Protein AF-D0NC24-F1 (afdb_monomer_lite)

pLDDT: mean 73.04, std 18.25, range [29.81, 95.81]

Structure (mmCIF, N/CA/C/O backbone):
data_AF-D0NC24-F1
#
_entry.id   AF-D0NC24-F1
#
loop_
_atom_site.group_PDB
_atom_site.id
_atom_site.type_symbol
_atom_site.label_atom_id
_atom_site.label_alt_id
_atom_site.label_comp_id
_atom_site.label_asym_id
_atom_site.label_entity_id
_atom_site.label_seq_id
_atom_site.pdbx_PDB_ins_code
_atom_site.Cartn_x
_atom_site.Cartn_y
_atom_site.Cartn_z
_atom_site.occupancy
_atom_site.B_iso_or_equiv
_atom_site.auth_seq_id
_atom_site.auth_comp_id
_atom_site.auth_asym_id
_atom_site.auth_atom_id
_atom_site.pdbx_PDB_model_num
ATOM 1 N N . MET A 1 1 ? -13.683 1.660 -17.004 1.00 52.72 1 MET A N 1
ATOM 2 C CA . MET A 1 1 ? -12.511 0.869 -16.577 1.00 52.72 1 MET A CA 1
ATOM 3 C C . MET A 1 1 ? -11.299 1.580 -17.129 1.00 52.72 1 MET A C 1
ATOM 5 O O . MET A 1 1 ? -11.228 1.740 -18.340 1.00 52.72 1 MET A O 1
ATOM 9 N N . ASP A 1 2 ? -10.403 2.030 -16.258 1.00 69.81 2 ASP A N 1
ATOM 10 C CA . ASP A 1 2 ? -9.271 2.870 -16.652 1.00 69.81 2 ASP A CA 1
ATOM 11 C C . ASP A 1 2 ? -8.081 1.963 -16.978 1.00 69.81 2 ASP A C 1
ATOM 13 O O . ASP A 1 2 ? -7.316 1.539 -16.108 1.00 69.81 2 ASP A O 1
ATOM 17 N N . TRP A 1 3 ? -8.027 1.544 -18.242 1.00 82.88 3 TRP A N 1
ATOM 18 C CA . TRP A 1 3 ? -6.942 0.729 -18.775 1.00 82.88 3 TRP A CA 1
ATOM 19 C C . TRP A 1 3 ? -5.667 1.567 -18.905 1.00 82.88 3 TRP A C 1
ATOM 21 O O . TRP A 1 3 ? -5.700 2.630 -19.519 1.00 82.88 3 TRP A O 1
ATOM 31 N N . CYS A 1 4 ? -4.538 1.078 -18.383 1.00 85.12 4 CYS A N 1
ATOM 32 C CA . CYS A 1 4 ? -3.289 1.850 -18.354 1.00 85.12 4 CYS A CA 1
ATOM 33 C C . CYS A 1 4 ? -2.701 2.128 -19.751 1.00 85.12 4 CYS A C 1
ATOM 35 O O . CYS A 1 4 ? -1.978 3.101 -19.920 1.00 85.12 4 CYS A O 1
ATOM 37 N N . GLY A 1 5 ? -2.951 1.262 -20.743 1.00 83.25 5 GLY A N 1
ATOM 38 C CA . GLY A 1 5 ? -2.441 1.411 -22.114 1.00 83.25 5 GLY A CA 1
ATOM 39 C C . GLY A 1 5 ? -0.918 1.297 -22.288 1.00 83.25 5 GLY A C 1
ATOM 40 O O . GLY A 1 5 ? -0.445 1.383 -23.414 1.00 83.25 5 GLY A O 1
ATOM 41 N N . CYS A 1 6 ? -0.149 1.094 -21.215 1.00 82.25 6 CYS A N 1
ATOM 42 C CA . CYS A 1 6 ? 1.307 1.002 -21.287 1.00 82.25 6 CYS A CA 1
ATOM 43 C C . CYS A 1 6 ? 1.757 -0.302 -21.961 1.00 82.25 6 CYS A C 1
ATOM 45 O O . CYS A 1 6 ? 1.316 -1.392 -21.592 1.00 82.25 6 CYS A O 1
ATOM 47 N N . ASP A 1 7 ? 2.686 -0.187 -22.902 1.00 79.38 7 ASP A N 1
ATOM 48 C CA . ASP A 1 7 ? 3.396 -1.277 -23.586 1.00 79.38 7 ASP A CA 1
ATOM 49 C C . ASP A 1 7 ? 4.682 -1.711 -22.851 1.00 79.38 7 ASP A C 1
ATOM 51 O O . ASP A 1 7 ? 5.245 -2.768 -23.125 1.00 79.38 7 ASP A O 1
ATOM 55 N N . THR A 1 8 ? 5.116 -0.908 -21.881 1.00 75.44 8 THR A N 1
ATOM 56 C CA . THR A 1 8 ? 6.328 -1.073 -21.073 1.00 75.44 8 THR A CA 1
ATOM 57 C C . THR A 1 8 ? 6.012 -0.946 -19.576 1.00 75.44 8 THR A C 1
ATOM 59 O O . THR A 1 8 ? 4.849 -0.853 -19.173 1.00 75.44 8 THR A O 1
ATOM 62 N N . ILE A 1 9 ? 7.049 -0.970 -18.726 1.00 78.56 9 ILE A N 1
ATOM 63 C CA . ILE A 1 9 ? 6.933 -0.810 -17.269 1.00 78.56 9 ILE A CA 1
ATOM 64 C C . ILE A 1 9 ? 6.109 0.444 -16.931 1.00 78.56 9 ILE A C 1
ATOM 66 O O . ILE A 1 9 ? 6.511 1.561 -17.253 1.00 78.56 9 ILE A O 1
ATOM 70 N N . CYS A 1 10 ? 4.996 0.275 -16.208 1.00 80.81 10 CYS A N 1
ATOM 71 C CA . CYS A 1 10 ? 4.160 1.382 -15.735 1.00 80.81 10 CYS A CA 1
ATOM 72 C C . CYS A 1 10 ? 4.865 2.232 -14.675 1.00 80.81 10 CYS A C 1
ATOM 74 O O . CYS A 1 10 ? 4.603 2.071 -13.486 1.00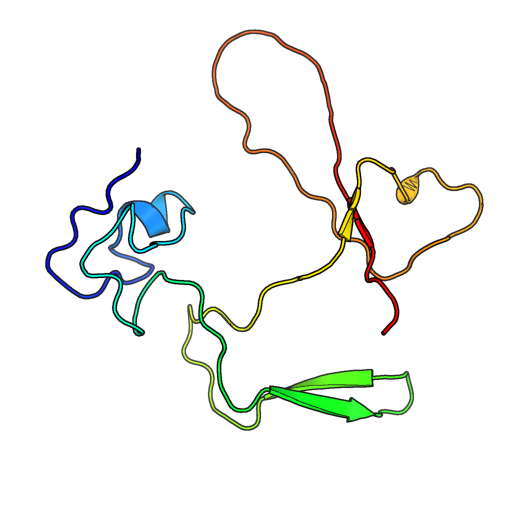 80.81 10 CYS A O 1
ATOM 76 N N . ARG A 1 11 ? 5.747 3.145 -15.068 1.00 76.00 11 ARG A N 1
ATOM 77 C CA . ARG A 1 11 ? 6.407 4.034 -14.110 1.00 76.00 11 ARG A CA 1
ATOM 78 C C . ARG A 1 11 ? 5.422 5.044 -13.495 1.00 76.00 11 ARG A C 1
ATOM 80 O O . ARG A 1 11 ? 4.445 5.402 -14.157 1.00 76.00 11 ARG A O 1
ATOM 87 N N . PRO A 1 12 ? 5.650 5.497 -12.247 1.00 70.31 12 PRO A N 1
ATOM 88 C CA . PRO A 1 12 ? 4.760 6.448 -11.575 1.00 70.31 12 PRO A CA 1
ATOM 89 C C . PRO A 1 12 ? 4.564 7.777 -12.323 1.00 70.31 12 PRO A C 1
ATOM 91 O O . PRO A 1 12 ? 3.514 8.396 -12.204 1.00 70.31 12 PRO A O 1
ATOM 94 N N . ASP A 1 13 ? 5.563 8.201 -13.094 1.00 75.88 13 ASP A N 1
ATOM 95 C CA . ASP A 1 13 ? 5.606 9.462 -13.840 1.00 75.88 13 ASP A CA 1
ATOM 96 C C . ASP A 1 13 ? 5.004 9.374 -15.253 1.00 75.88 13 ASP A C 1
ATOM 98 O O . ASP A 1 13 ? 4.600 10.393 -15.807 1.00 75.88 13 ASP A O 1
ATOM 102 N N . GLY A 1 14 ? 4.918 8.174 -15.833 1.00 77.69 14 GLY A N 1
ATOM 103 C CA . GLY A 1 14 ? 4.465 7.976 -17.217 1.00 77.69 14 GLY A CA 1
ATOM 104 C C . GLY A 1 14 ? 3.187 7.154 -17.380 1.00 77.69 14 GLY A C 1
ATOM 105 O O . GLY A 1 14 ? 2.590 7.153 -18.452 1.00 77.69 14 GLY A O 1
ATOM 106 N N . CYS A 1 15 ? 2.750 6.433 -16.347 1.00 83.69 15 CYS A N 1
ATOM 107 C CA . CYS A 1 15 ? 1.564 5.589 -16.437 1.00 83.69 15 CYS A CA 1
ATOM 108 C C . CYS A 1 15 ? 0.276 6.420 -16.274 1.00 83.69 15 CYS A C 1
ATOM 110 O O . CYS A 1 15 ? 0.108 7.055 -15.230 1.00 83.69 15 CYS A O 1
ATOM 112 N N . PRO A 1 16 ? -0.690 6.354 -17.214 1.00 87.06 16 PRO A N 1
ATOM 113 C CA . PRO A 1 16 ? -1.983 7.030 -17.081 1.00 87.06 16 PRO A CA 1
ATOM 114 C C . PRO A 1 16 ? -2.720 6.691 -15.783 1.00 87.06 16 PRO A C 1
ATOM 116 O O . PRO A 1 16 ? -3.276 7.575 -15.133 1.00 87.06 16 PRO A O 1
ATOM 119 N N . ASN A 1 17 ? -2.656 5.429 -15.348 1.00 86.50 17 ASN A N 1
ATOM 120 C CA . ASN A 1 17 ? -3.240 5.020 -14.073 1.00 86.50 17 ASN A CA 1
ATOM 121 C C . ASN A 1 17 ? -2.502 5.665 -12.890 1.00 86.50 17 ASN A C 1
ATOM 123 O O . ASN A 1 17 ? -3.156 6.131 -11.963 1.00 86.50 17 ASN A O 1
ATOM 127 N N . ALA A 1 18 ? -1.169 5.775 -12.932 1.00 81.69 18 ALA A N 1
ATOM 128 C CA . ALA A 1 18 ? -0.396 6.414 -11.863 1.00 81.69 18 ALA A CA 1
ATOM 129 C C . ALA A 1 18 ? -0.720 7.911 -11.738 1.00 81.69 18 ALA A C 1
ATOM 131 O O . ALA A 1 18 ? -1.030 8.385 -10.644 1.00 81.69 18 ALA A O 1
ATOM 132 N N . LEU A 1 19 ? -0.755 8.627 -12.868 1.00 84.31 19 LEU A N 1
ATOM 133 C CA . LEU A 1 19 ? -1.177 10.032 -12.936 1.00 84.31 19 LEU A CA 1
ATOM 134 C C . LEU A 1 19 ? -2.619 10.210 -12.440 1.00 84.31 19 LEU A C 1
ATOM 136 O O . LEU A 1 19 ? -2.947 11.173 -11.750 1.00 84.31 19 LEU A O 1
ATOM 140 N N . GLY A 1 20 ? -3.471 9.233 -12.746 1.00 82.50 20 GLY A N 1
ATOM 141 C CA . GLY A 1 20 ? -4.839 9.132 -12.268 1.00 82.50 20 GLY A CA 1
ATOM 142 C C . GLY A 1 20 ? -4.984 8.566 -10.856 1.00 82.50 20 GLY A C 1
ATOM 143 O O . GLY A 1 20 ? -6.114 8.273 -10.483 1.00 82.50 20 GLY A O 1
ATOM 144 N N . SER A 1 21 ? -3.918 8.400 -10.063 1.00 80.56 21 SER A N 1
ATOM 145 C CA . SER A 1 21 ? -3.918 7.793 -8.710 1.00 80.56 21 SER A CA 1
ATOM 146 C C . SER A 1 21 ? -4.694 6.468 -8.600 1.00 80.56 21 SER A C 1
ATOM 148 O O . SER A 1 21 ? -5.383 6.206 -7.614 1.00 80.56 21 SER A O 1
ATOM 150 N N . ILE A 1 22 ? -4.619 5.645 -9.639 1.00 83.50 22 ILE A N 1
ATOM 151 C CA . ILE A 1 22 ? -5.189 4.302 -9.723 1.00 83.50 22 ILE A CA 1
ATOM 152 C C . ILE A 1 22 ? -4.018 3.331 -9.792 1.00 83.50 22 ILE A C 1
ATOM 154 O O . ILE A 1 22 ? -3.134 3.485 -10.629 1.00 83.50 22 ILE A O 1
ATOM 158 N N . PHE A 1 23 ? -4.000 2.306 -8.944 1.00 82.31 23 PHE A N 1
ATOM 159 C CA . PHE A 1 23 ? -2.983 1.264 -9.053 1.00 82.31 23 PHE A CA 1
ATOM 160 C C . PHE A 1 23 ? -3.265 0.343 -10.244 1.00 82.31 23 PHE A C 1
ATOM 162 O O . PHE A 1 23 ? -4.407 -0.044 -10.516 1.00 82.31 23 PHE A O 1
ATOM 169 N N . CYS A 1 24 ? -2.201 -0.040 -10.940 1.00 81.62 24 CYS A N 1
ATOM 170 C CA . CYS A 1 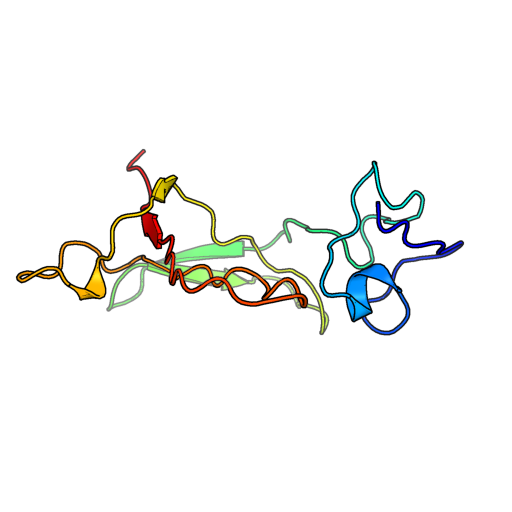24 ? -2.234 -1.098 -11.932 1.00 81.62 24 CYS A CA 1
ATOM 171 C C . CYS A 1 24 ? -2.450 -2.453 -11.244 1.00 81.62 24 CYS A C 1
ATOM 173 O O . CYS A 1 24 ? -1.758 -2.824 -10.295 1.00 81.62 24 CYS A O 1
ATOM 175 N N . ALA A 1 25 ? -3.394 -3.213 -11.776 1.00 79.56 25 ALA A N 1
ATOM 176 C CA . ALA A 1 25 ? -3.776 -4.557 -11.394 1.00 79.56 25 ALA A CA 1
ATOM 177 C C . ALA A 1 25 ? -4.006 -5.387 -12.665 1.00 79.56 25 ALA A C 1
ATOM 179 O O . ALA A 1 25 ? -4.147 -4.852 -13.765 1.00 79.56 25 ALA A O 1
ATOM 180 N N . ARG A 1 26 ? -4.072 -6.716 -12.521 1.00 78.00 26 ARG A N 1
ATOM 181 C CA . ARG A 1 26 ? -4.168 -7.644 -13.665 1.00 78.00 26 ARG A CA 1
ATOM 182 C C . ARG A 1 26 ? -5.363 -7.347 -14.589 1.00 78.00 26 ARG A C 1
ATOM 184 O O . ARG A 1 26 ? -5.299 -7.633 -15.775 1.00 78.00 26 ARG A O 1
ATOM 191 N N . ASN A 1 27 ? -6.439 -6.776 -14.053 1.00 80.75 27 ASN A N 1
ATOM 192 C CA . ASN A 1 27 ? -7.664 -6.455 -14.786 1.00 80.75 27 ASN A CA 1
ATOM 193 C C . ASN A 1 27 ? -7.681 -5.054 -15.428 1.00 80.75 27 ASN A C 1
ATOM 195 O O . ASN A 1 27 ? -8.623 -4.755 -16.154 1.00 80.75 27 ASN A O 1
ATOM 199 N N . ASN A 1 28 ? -6.692 -4.193 -15.167 1.00 81.75 28 ASN A N 1
ATOM 200 C CA . ASN A 1 28 ? -6.640 -2.836 -15.726 1.00 81.75 28 ASN A CA 1
ATOM 201 C C . ASN A 1 28 ? -5.268 -2.466 -16.328 1.00 81.75 28 ASN A C 1
ATOM 203 O O . ASN A 1 28 ? -5.085 -1.335 -16.783 1.00 81.75 28 ASN A O 1
ATOM 207 N N . CYS A 1 29 ? -4.306 -3.397 -16.329 1.00 81.56 29 CYS A N 1
ATOM 208 C CA . CYS A 1 29 ? -2.991 -3.202 -16.923 1.00 81.56 29 CYS A CA 1
ATOM 209 C C . CYS A 1 29 ? -2.236 -4.529 -17.145 1.00 81.56 29 CYS A C 1
ATOM 211 O O . CYS A 1 29 ? -1.982 -5.263 -16.188 1.00 81.56 29 CYS A O 1
ATOM 213 N N . LEU A 1 30 ? -1.827 -4.821 -18.389 1.00 72.88 30 LEU A N 1
ATOM 214 C CA . LEU A 1 30 ? -1.062 -6.040 -18.728 1.00 72.88 30 LEU A CA 1
ATOM 215 C C . LEU A 1 30 ? 0.405 -5.957 -18.302 1.00 72.88 30 LEU A C 1
ATOM 217 O O . LEU A 1 30 ? 0.953 -6.933 -17.799 1.00 72.88 30 LEU A O 1
ATOM 221 N N . ASN A 1 31 ? 1.016 -4.782 -18.459 1.00 64.88 31 ASN A N 1
ATOM 222 C CA . ASN A 1 31 ? 2.455 -4.571 -18.268 1.00 64.88 31 ASN A CA 1
ATOM 223 C C . ASN A 1 31 ? 2.807 -3.970 -16.903 1.00 64.88 31 ASN A C 1
ATOM 225 O O . ASN A 1 31 ? 3.886 -3.411 -16.702 1.00 64.88 31 ASN A O 1
ATOM 229 N N . GLY A 1 32 ? 1.904 -4.111 -15.931 1.00 58.69 32 GLY A N 1
ATOM 230 C CA . GLY A 1 32 ? 2.212 -3.872 -14.527 1.00 58.69 32 GLY A CA 1
ATOM 231 C C . GLY A 1 32 ? 3.134 -4.968 -13.997 1.00 58.69 32 GLY A C 1
ATOM 232 O O . GLY A 1 32 ? 2.688 -5.809 -13.211 1.00 58.69 32 GLY A O 1
ATOM 233 N N . SER A 1 33 ? 4.386 -4.986 -14.462 1.00 58.19 33 SER A N 1
ATOM 234 C CA . SER A 1 33 ? 5.455 -5.804 -13.895 1.00 58.19 33 SER A CA 1
ATOM 235 C C . SER A 1 33 ? 5.629 -5.499 -12.408 1.00 58.19 33 SER A C 1
ATOM 237 O O . SER A 1 33 ? 5.212 -4.444 -11.921 1.00 58.19 33 SER A O 1
ATOM 239 N N . ASP A 1 34 ? 6.346 -6.367 -11.695 1.00 58.97 34 ASP A N 1
ATOM 240 C CA . ASP A 1 34 ? 6.769 -6.165 -10.298 1.00 58.97 34 ASP A CA 1
ATOM 241 C C . ASP A 1 34 ? 7.790 -5.021 -10.141 1.00 58.97 34 ASP A C 1
ATOM 243 O O . ASP A 1 34 ? 8.556 -4.987 -9.187 1.00 58.97 34 ASP A O 1
ATOM 247 N N . ARG A 1 35 ? 7.827 -4.097 -11.105 1.00 59.00 35 ARG A N 1
ATOM 248 C CA . ARG A 1 35 ? 8.542 -2.823 -11.212 1.00 59.00 35 ARG A CA 1
ATOM 249 C C . ARG A 1 35 ? 7.533 -1.890 -11.915 1.00 59.00 35 ARG A C 1
ATOM 251 O O . ARG A 1 35 ? 7.076 -2.253 -12.988 1.00 59.00 35 ARG A O 1
ATOM 258 N N . GLY A 1 36 ? 7.075 -0.792 -11.301 1.00 70.94 36 GLY A N 1
ATOM 259 C CA . GLY A 1 36 ? 5.951 0.057 -11.751 1.00 70.94 36 GLY A CA 1
ATOM 260 C C . GLY A 1 36 ? 4.843 0.352 -10.710 1.00 70.94 36 GLY A C 1
ATOM 261 O O . GLY A 1 36 ? 4.980 0.007 -9.535 1.00 70.94 36 GLY A O 1
ATOM 262 N N . ASN A 1 37 ? 3.744 0.974 -11.166 1.00 78.62 37 ASN A N 1
ATOM 263 C CA . ASN A 1 37 ? 2.550 1.455 -10.447 1.00 78.62 37 ASN A CA 1
ATOM 264 C C . ASN A 1 37 ? 1.633 0.315 -9.974 1.00 78.62 37 ASN A C 1
ATOM 266 O O . ASN A 1 37 ? 0.432 0.299 -10.222 1.00 78.62 37 ASN A O 1
ATOM 270 N N . ARG A 1 38 ? 2.207 -0.692 -9.332 1.00 77.12 38 ARG A N 1
ATOM 271 C CA . ARG A 1 38 ? 1.481 -1.826 -8.771 1.00 77.12 38 ARG A CA 1
ATOM 272 C C . ARG A 1 38 ? 1.831 -1.938 -7.305 1.00 77.12 38 ARG A C 1
ATOM 274 O O . ARG A 1 38 ? 3.001 -1.793 -6.956 1.00 77.12 38 ARG A O 1
ATOM 281 N N . LEU A 1 39 ? 0.825 -2.210 -6.475 1.00 72.94 39 LEU A N 1
ATOM 282 C CA . LEU A 1 39 ? 1.036 -2.439 -5.053 1.00 72.94 39 LEU A CA 1
ATOM 283 C C 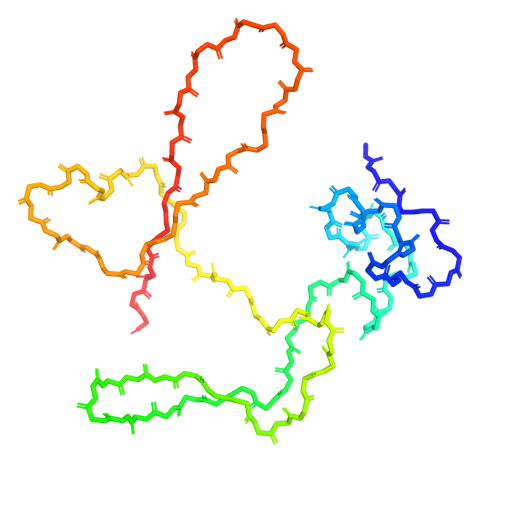. LEU A 1 39 ? 2.041 -3.581 -4.873 1.00 72.94 39 LEU A C 1
ATOM 285 O O . LEU A 1 39 ? 1.864 -4.654 -5.455 1.00 72.94 39 LEU A O 1
ATOM 289 N N . ARG A 1 40 ? 3.096 -3.339 -4.099 1.00 67.81 40 ARG A N 1
ATOM 290 C CA . ARG A 1 40 ? 4.095 -4.353 -3.772 1.00 67.81 40 ARG A CA 1
ATOM 291 C C . ARG A 1 40 ? 4.266 -4.462 -2.279 1.00 67.81 40 ARG A C 1
ATOM 293 O O . ARG A 1 40 ? 4.126 -3.488 -1.546 1.00 67.81 40 ARG A O 1
ATOM 300 N N . THR A 1 41 ? 4.598 -5.673 -1.874 1.00 62.44 41 THR A N 1
ATOM 301 C CA . THR A 1 41 ? 5.209 -5.939 -0.584 1.00 62.44 41 THR A CA 1
ATOM 302 C C . THR A 1 41 ? 6.712 -5.871 -0.813 1.00 62.44 41 THR A C 1
ATOM 304 O O . THR A 1 41 ? 7.242 -6.674 -1.580 1.00 62.44 41 THR A O 1
ATOM 307 N N . VAL A 1 42 ? 7.387 -4.887 -0.222 1.00 66.12 42 VAL A N 1
ATOM 308 C CA . VAL A 1 42 ? 8.857 -4.860 -0.227 1.00 66.12 42 VAL A CA 1
ATOM 309 C C . VAL A 1 42 ? 9.366 -5.847 0.820 1.00 66.12 42 VAL A C 1
ATOM 311 O O . VAL A 1 42 ? 8.801 -5.947 1.913 1.00 66.12 42 VAL A O 1
ATOM 314 N N . SER A 1 43 ? 10.420 -6.588 0.478 1.00 70.00 43 SER A N 1
ATOM 315 C CA . SER A 1 43 ? 11.231 -7.311 1.455 1.00 70.00 43 SER A CA 1
ATOM 316 C C . SER A 1 43 ? 11.926 -6.330 2.401 1.00 70.00 43 SER A C 1
ATOM 318 O O . SER A 1 43 ? 11.962 -5.124 2.167 1.00 70.00 43 SER A O 1
ATOM 320 N N . GLY A 1 44 ? 12.433 -6.842 3.520 1.00 83.25 44 GLY A N 1
ATOM 321 C CA . GLY A 1 44 ? 13.240 -6.037 4.433 1.00 83.25 44 GLY A CA 1
ATOM 322 C C . GLY A 1 44 ? 12.453 -5.138 5.386 1.00 83.25 44 GLY A C 1
ATOM 323 O O . GLY A 1 44 ? 13.076 -4.354 6.091 1.00 83.25 44 GLY A O 1
ATOM 324 N N . LEU A 1 45 ? 11.121 -5.248 5.466 1.00 88.06 45 LEU A N 1
ATOM 325 C CA . LEU A 1 45 ? 10.351 -4.609 6.536 1.00 88.06 45 LEU A CA 1
ATOM 326 C C . LEU A 1 45 ? 10.411 -5.439 7.819 1.00 88.06 45 LEU A C 1
ATOM 328 O O . LEU A 1 45 ? 9.983 -6.592 7.852 1.00 88.06 45 LEU A O 1
ATOM 332 N N . HIS A 1 46 ? 10.881 -4.815 8.894 1.00 90.50 46 HIS A N 1
ATOM 333 C CA . HIS A 1 46 ? 11.073 -5.454 10.191 1.00 90.50 46 HIS A CA 1
ATOM 334 C C . HIS A 1 46 ? 10.357 -4.686 11.291 1.00 90.50 46 HIS A C 1
ATOM 336 O O . HIS A 1 46 ? 10.301 -3.455 11.285 1.00 90.50 46 HIS A O 1
ATOM 342 N N . LEU A 1 47 ? 9.837 -5.423 12.269 1.00 93.75 47 LEU A N 1
ATOM 343 C CA . LEU A 1 47 ? 9.266 -4.856 13.483 1.00 93.75 47 LEU A CA 1
ATOM 344 C C . LEU A 1 47 ? 10.338 -4.823 14.575 1.00 93.75 47 LEU A C 1
ATOM 346 O O . LEU A 1 47 ? 10.891 -5.860 14.931 1.00 93.75 47 LEU A O 1
ATOM 350 N N . ALA A 1 48 ? 10.592 -3.649 15.147 1.00 93.56 48 ALA A N 1
ATOM 351 C CA . ALA A 1 48 ? 11.457 -3.495 16.313 1.00 93.56 48 ALA A CA 1
ATOM 352 C C . ALA A 1 48 ? 10.712 -2.838 17.471 1.00 93.56 48 ALA A C 1
ATOM 354 O O . ALA A 1 48 ? 9.798 -2.031 17.282 1.00 93.56 48 ALA A O 1
ATOM 355 N N . ARG A 1 49 ? 11.141 -3.171 18.690 1.00 95.81 49 ARG A N 1
ATOM 356 C CA . ARG A 1 49 ? 10.676 -2.530 19.917 1.00 95.81 49 ARG A CA 1
ATOM 357 C C . ARG A 1 49 ? 11.670 -1.453 20.339 1.00 95.81 49 ARG A C 1
ATOM 359 O O . ARG A 1 49 ? 12.845 -1.742 20.534 1.00 95.81 49 ARG A O 1
ATOM 366 N N . GLY A 1 50 ? 11.178 -0.234 20.511 1.00 89.19 50 GLY A N 1
ATOM 367 C CA . GLY A 1 50 ? 11.900 0.874 21.127 1.00 89.19 50 GLY A CA 1
ATOM 368 C C . GLY A 1 50 ? 11.295 1.269 22.474 1.00 89.19 50 GLY A C 1
ATOM 369 O O . GLY A 1 50 ? 10.367 0.636 22.981 1.00 89.19 50 GLY A O 1
ATOM 370 N N . ASN A 1 51 ? 11.787 2.374 23.034 1.00 91.31 51 ASN A N 1
ATOM 371 C CA . ASN A 1 51 ? 11.374 2.860 24.357 1.00 91.31 51 ASN A CA 1
ATOM 372 C C . ASN A 1 51 ? 9.895 3.287 24.428 1.00 91.31 51 ASN A C 1
ATOM 374 O O . ASN A 1 51 ? 9.314 3.297 25.508 1.00 91.31 51 ASN A O 1
ATOM 378 N N . ILE A 1 52 ? 9.282 3.623 23.288 1.00 88.44 52 ILE A N 1
ATOM 379 C CA . ILE A 1 52 ? 7.901 4.129 23.195 1.00 88.44 52 ILE A CA 1
ATOM 380 C C . ILE A 1 52 ? 6.912 3.128 22.576 1.00 88.44 52 ILE A C 1
ATOM 382 O O . ILE A 1 52 ? 5.754 3.472 22.353 1.00 88.44 52 ILE A O 1
ATOM 386 N N . GLY A 1 53 ? 7.346 1.895 22.289 1.00 92.25 53 GLY A N 1
ATOM 387 C CA . GLY A 1 53 ? 6.504 0.863 21.678 1.00 92.25 53 GLY A CA 1
ATOM 388 C C . GLY A 1 53 ? 7.160 0.189 20.477 1.00 92.25 53 GLY A C 1
ATOM 389 O O . GLY A 1 53 ? 8.377 0.021 20.442 1.00 92.25 53 GLY A O 1
ATOM 390 N N . TYR A 1 54 ? 6.341 -0.227 19.512 1.00 94.06 54 TYR A N 1
ATOM 391 C CA . TYR A 1 54 ? 6.792 -0.909 18.302 1.00 94.06 54 TYR A CA 1
ATOM 392 C C . TYR A 1 54 ? 6.810 0.027 17.095 1.00 94.06 54 TYR A C 1
ATOM 394 O O . TYR A 1 54 ? 5.876 0.806 16.902 1.00 94.06 54 TYR A O 1
ATOM 402 N N . SER A 1 55 ? 7.835 -0.126 16.261 1.00 91.38 55 SER A N 1
ATOM 403 C CA . SER A 1 55 ? 8.018 0.615 15.013 1.00 91.38 55 SER A CA 1
ATOM 404 C C . SER A 1 55 ? 8.426 -0.329 13.887 1.00 91.38 55 SER A C 1
ATOM 406 O O . SER A 1 55 ? 9.023 -1.378 14.135 1.00 91.38 55 SER A O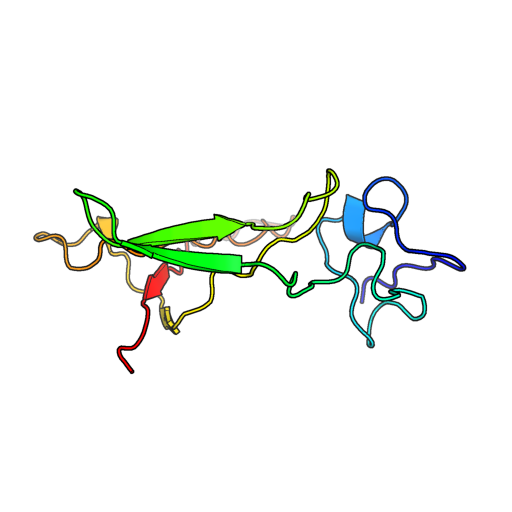 1
ATOM 408 N N . VAL A 1 56 ? 8.116 0.057 12.649 1.00 90.50 56 VAL A N 1
ATOM 409 C CA . VAL A 1 56 ? 8.552 -0.654 11.441 1.00 90.50 56 VAL A CA 1
ATOM 410 C C . VAL A 1 56 ? 9.752 0.076 10.845 1.00 90.50 56 VAL A C 1
ATOM 412 O O . VAL A 1 56 ? 9.729 1.301 10.743 1.00 90.50 56 VAL A O 1
ATOM 415 N N . PHE A 1 57 ? 10.785 -0.665 10.457 1.00 89.25 57 PHE A N 1
ATOM 416 C CA . PHE A 1 57 ? 11.964 -0.140 9.766 1.00 89.25 57 PHE A CA 1
ATOM 417 C C . PHE A 1 57 ? 12.305 -1.005 8.549 1.00 89.25 57 PHE A C 1
ATOM 419 O O . PHE A 1 57 ? 11.845 -2.143 8.454 1.00 89.25 57 PHE A O 1
ATOM 426 N N . THR A 1 58 ? 13.093 -0.456 7.624 1.00 90.06 58 THR A N 1
ATOM 427 C CA . THR A 1 58 ? 13.601 -1.181 6.452 1.00 90.06 58 THR A CA 1
ATOM 428 C C . THR A 1 58 ? 15.064 -1.575 6.653 1.00 90.06 58 THR A C 1
ATOM 430 O O . THR A 1 58 ? 15.840 -0.783 7.188 1.00 90.06 58 THR A O 1
ATOM 433 N N . SER A 1 59 ? 15.444 -2.787 6.245 1.00 90.56 59 SER A N 1
ATOM 434 C CA . SER A 1 59 ? 16.844 -3.231 6.142 1.00 90.56 59 SER A CA 1
ATOM 435 C C . SER A 1 59 ? 17.432 -3.055 4.740 1.00 90.56 59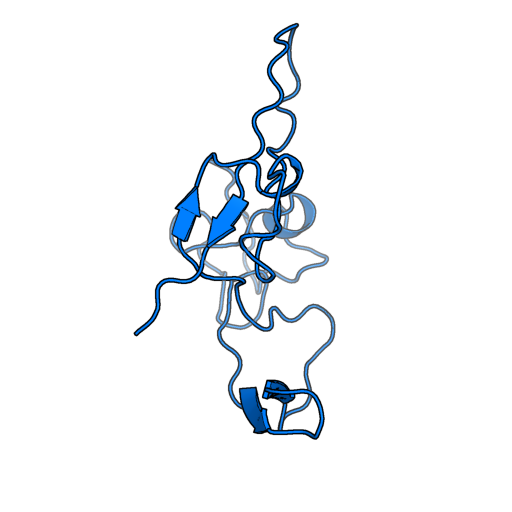 SER A C 1
ATOM 437 O O . SER A 1 59 ? 18.595 -3.382 4.525 1.00 90.56 59 SER A O 1
ATOM 439 N N . GLU A 1 60 ? 16.623 -2.598 3.787 1.00 87.81 60 GLU A N 1
ATOM 440 C CA . GLU A 1 60 ? 16.972 -2.448 2.374 1.00 87.81 60 GLU A CA 1
ATOM 441 C C . GLU A 1 60 ? 16.711 -1.007 1.915 1.00 87.81 60 GLU A C 1
ATOM 443 O O . GLU A 1 60 ? 15.831 -0.319 2.453 1.00 87.81 60 GLU A O 1
ATOM 448 N N . ASP A 1 61 ? 17.464 -0.556 0.911 1.00 85.19 61 ASP A N 1
ATOM 449 C CA . ASP A 1 61 ? 17.243 0.744 0.280 1.00 85.19 61 ASP A CA 1
ATOM 450 C C . ASP A 1 61 ? 15.897 0.758 -0.455 1.00 85.19 61 ASP A C 1
ATOM 452 O O . ASP A 1 61 ? 15.564 -0.154 -1.215 1.00 85.19 61 ASP A O 1
ATOM 456 N N . ILE A 1 62 ? 15.120 1.823 -0.248 1.00 77.50 62 ILE A N 1
ATOM 457 C CA . ILE A 1 62 ? 13.824 2.011 -0.902 1.00 77.50 62 ILE A CA 1
ATOM 458 C C . ILE A 1 62 ? 13.987 3.049 -2.008 1.00 77.50 62 ILE A C 1
ATOM 460 O O . ILE A 1 62 ? 14.214 4.230 -1.740 1.00 77.50 62 ILE A O 1
ATOM 464 N N . GLU A 1 63 ? 13.828 2.617 -3.259 1.00 75.38 63 GLU A N 1
ATOM 465 C CA . GLU A 1 63 ? 13.816 3.529 -4.402 1.00 75.38 63 GLU A CA 1
ATOM 466 C C . GLU A 1 63 ? 12.663 4.537 -4.288 1.00 75.38 63 GLU A C 1
ATOM 468 O O . GLU A 1 63 ? 11.531 4.183 -3.934 1.00 75.38 63 GLU A O 1
ATOM 473 N N . SER A 1 64 ? 12.931 5.795 -4.647 1.00 75.00 64 SER A N 1
ATOM 474 C CA . SER A 1 64 ? 11.916 6.852 -4.660 1.00 75.00 64 SER A CA 1
ATOM 475 C C . SER A 1 64 ? 10.712 6.468 -5.527 1.00 75.00 64 SER A C 1
ATOM 477 O O . SER A 1 64 ? 10.860 5.950 -6.633 1.00 75.00 64 SER A O 1
ATOM 479 N N . GLY A 1 65 ? 9.504 6.722 -5.018 1.00 69.38 65 GLY A N 1
ATOM 480 C CA . GLY A 1 65 ? 8.250 6.355 -5.686 1.00 69.38 65 GLY A CA 1
ATOM 481 C C . GLY A 1 65 ? 7.822 4.895 -5.490 1.00 69.38 65 GLY A C 1
ATOM 482 O O . GLY A 1 65 ? 6.787 4.494 -6.025 1.00 69.38 65 GLY A O 1
ATOM 483 N N . SER A 1 66 ? 8.570 4.104 -4.715 1.00 70.25 66 SER A N 1
ATOM 484 C CA . SER A 1 66 ? 8.164 2.746 -4.345 1.00 70.25 66 SER A CA 1
ATOM 485 C C . SER A 1 66 ? 7.000 2.741 -3.355 1.00 70.25 66 SER A C 1
ATOM 487 O O . SER A 1 66 ? 6.918 3.558 -2.439 1.00 70.25 66 SER A O 1
ATOM 489 N N . ILE A 1 67 ? 6.110 1.763 -3.514 1.00 72.38 67 ILE A N 1
ATOM 490 C CA . ILE A 1 67 ? 5.053 1.465 -2.546 1.00 72.38 67 ILE A CA 1
ATOM 491 C C . ILE A 1 67 ? 5.647 0.551 -1.476 1.00 72.38 67 ILE A C 1
ATOM 493 O O . ILE A 1 67 ? 6.171 -0.507 -1.811 1.00 72.38 67 ILE A O 1
ATOM 497 N N . VAL A 1 68 ? 5.560 0.963 -0.208 1.00 76.94 68 VAL A N 1
ATOM 498 C CA . VAL A 1 68 ? 6.186 0.246 0.916 1.00 76.94 68 VAL A CA 1
ATOM 499 C C . VAL A 1 68 ? 5.260 -0.826 1.493 1.00 76.94 68 VAL A C 1
ATOM 501 O O . VAL A 1 68 ? 5.600 -2.003 1.553 1.00 76.94 68 VAL A O 1
ATOM 504 N N . ALA A 1 69 ? 4.070 -0.425 1.924 1.00 77.75 69 ALA A N 1
ATOM 505 C CA . ALA A 1 69 ? 3.056 -1.332 2.440 1.00 77.75 69 ALA A CA 1
ATOM 506 C C . ALA A 1 69 ? 1.689 -0.647 2.428 1.00 77.75 69 ALA A C 1
ATOM 508 O O . ALA A 1 69 ? 1.589 0.581 2.448 1.00 77.75 69 ALA A O 1
ATOM 509 N N . GLU A 1 70 ? 0.633 -1.453 2.434 1.00 80.06 70 GLU A N 1
ATOM 510 C CA . GLU A 1 70 ? -0.727 -0.974 2.647 1.00 80.06 70 GLU A CA 1
ATOM 511 C C . GLU A 1 70 ? -1.004 -0.741 4.138 1.00 80.06 70 GLU A C 1
ATOM 513 O O . GLU A 1 70 ? -0.578 -1.513 5.002 1.00 80.06 70 GLU A O 1
ATOM 518 N N . TYR A 1 71 ? -1.799 0.286 4.444 1.00 85.19 71 TYR A N 1
ATOM 519 C CA . TYR A 1 71 ? -2.430 0.412 5.755 1.00 85.19 71 TYR A CA 1
ATOM 520 C C . TYR A 1 71 ? -3.633 -0.543 5.858 1.00 85.19 71 TYR A C 1
ATOM 522 O O . TYR A 1 71 ? -4.781 -0.136 5.703 1.00 85.19 71 TYR A O 1
ATOM 530 N N . ALA A 1 72 ? -3.367 -1.829 6.086 1.00 85.00 72 ALA A N 1
ATOM 531 C CA . ALA A 1 72 ? -4.409 -2.852 6.167 1.00 85.00 72 ALA A CA 1
ATOM 532 C C . ALA A 1 72 ? -5.118 -2.884 7.542 1.00 85.00 72 ALA A C 1
ATOM 534 O O . ALA A 1 72 ? -4.500 -2.676 8.595 1.00 85.00 72 ALA A O 1
ATOM 535 N N . GLY A 1 73 ? -6.420 -3.197 7.546 1.00 86.31 73 GLY A N 1
ATOM 536 C CA . GLY A 1 73 ? -7.237 -3.333 8.758 1.00 86.31 73 GLY A CA 1
ATOM 537 C C . GLY A 1 73 ? -8.689 -3.746 8.477 1.00 86.31 73 GLY A C 1
ATOM 538 O O . GLY A 1 73 ? -8.991 -4.321 7.440 1.00 86.31 73 GLY A O 1
ATOM 539 N N . VAL A 1 74 ? -9.602 -3.411 9.391 1.00 86.94 74 VAL A N 1
ATOM 540 C CA . VAL A 1 74 ? -11.065 -3.550 9.261 1.00 86.94 74 VAL A CA 1
ATOM 541 C C . VAL A 1 74 ? -11.677 -2.220 8.852 1.00 86.94 74 VAL A C 1
ATOM 543 O O . VAL A 1 74 ? -11.536 -1.244 9.586 1.00 86.94 74 VAL A O 1
ATOM 546 N N . LEU A 1 75 ? -12.383 -2.186 7.726 1.00 88.56 75 LEU A N 1
ATOM 547 C CA . LEU A 1 75 ? -13.123 -1.011 7.278 1.00 88.56 75 LEU A CA 1
ATOM 548 C C . LEU A 1 75 ? -14.353 -0.792 8.168 1.00 88.56 75 LEU A C 1
ATOM 550 O O . LEU A 1 75 ? -15.114 -1.720 8.432 1.00 88.56 75 LEU A O 1
ATOM 554 N N . THR A 1 76 ? -14.575 0.437 8.620 1.00 85.56 76 THR A N 1
ATOM 555 C CA . THR A 1 76 ? -15.743 0.810 9.420 1.00 85.56 76 THR A CA 1
ATOM 556 C C . THR A 1 76 ? -16.245 2.204 9.054 1.00 85.56 76 THR A C 1
ATOM 558 O O . THR A 1 76 ? -15.502 3.047 8.569 1.00 85.56 76 THR A O 1
ATOM 561 N N . THR A 1 77 ? -17.528 2.463 9.279 1.00 87.56 77 THR A N 1
ATOM 562 C CA . THR A 1 77 ? -18.156 3.785 9.128 1.00 87.56 77 THR A CA 1
ATOM 563 C C . THR A 1 77 ? -18.130 4.601 10.423 1.00 87.56 77 THR A C 1
ATOM 565 O O . THR A 1 77 ? -18.643 5.716 10.464 1.00 87.56 77 THR A O 1
ATOM 568 N N . HIS A 1 78 ? -17.552 4.057 11.500 1.00 85.81 78 HIS A N 1
ATOM 569 C CA . HIS A 1 78 ? -17.507 4.724 12.798 1.00 85.81 78 HIS A CA 1
ATOM 570 C C . HIS A 1 78 ? -16.566 5.934 12.789 1.00 85.81 78 HIS A C 1
ATOM 572 O O . HIS A 1 78 ? -15.387 5.829 12.439 1.00 85.81 78 HIS A O 1
ATOM 578 N N . ASP A 1 79 ? -17.073 7.079 13.244 1.00 86.06 79 ASP A N 1
ATOM 579 C CA . ASP A 1 79 ? -16.302 8.313 13.372 1.00 86.06 79 ASP A CA 1
ATOM 580 C C . ASP A 1 79 ? -15.624 8.391 14.746 1.00 86.06 79 ASP A C 1
ATOM 582 O O . ASP A 1 79 ? -16.118 9.013 15.688 1.00 86.06 79 ASP A O 1
ATOM 586 N N . TYR A 1 80 ? -14.444 7.777 14.846 1.00 84.81 80 TYR A N 1
ATOM 587 C CA . TYR A 1 80 ? -13.633 7.756 16.071 1.00 84.81 80 TYR A CA 1
ATOM 588 C C . TYR A 1 80 ? -13.235 9.144 16.592 1.00 84.81 80 TYR A C 1
ATOM 590 O O . TYR A 1 80 ? -12.812 9.262 17.742 1.00 84.81 80 TYR A O 1
ATOM 598 N N . ARG A 1 81 ? -13.350 10.207 15.780 1.00 82.62 81 ARG A N 1
ATOM 599 C CA . ARG A 1 81 ? -13.051 11.581 16.218 1.00 82.62 81 ARG A CA 1
ATOM 600 C C . ARG A 1 81 ? -14.164 12.153 17.094 1.00 82.62 81 ARG A C 1
ATOM 602 O O . ARG A 1 81 ? -13.905 13.084 17.850 1.00 82.62 81 ARG A O 1
ATOM 609 N N . LYS A 1 82 ? -15.379 11.605 16.998 1.00 87.25 82 LYS A N 1
ATOM 610 C CA . LYS A 1 82 ? -16.548 12.018 17.790 1.00 87.25 82 LYS A CA 1
ATOM 611 C C . LYS A 1 82 ? -16.685 11.261 19.108 1.00 87.25 82 LYS A C 1
ATOM 613 O O . LYS A 1 82 ? -17.568 11.582 19.905 1.00 87.25 82 LYS A O 1
ATOM 618 N N . ASP A 1 83 ? -15.824 10.281 19.368 1.00 88.69 83 ASP A N 1
ATOM 619 C CA . ASP A 1 83 ? -15.886 9.527 20.611 1.00 88.69 83 ASP A CA 1
ATOM 620 C C . ASP A 1 83 ? -15.549 10.422 21.811 1.00 88.69 83 ASP A C 1
ATOM 622 O O . ASP A 1 83 ? -14.471 11.008 21.898 1.00 88.69 83 ASP A O 1
ATOM 626 N N . ARG A 1 84 ? -16.448 10.458 22.807 1.00 86.31 84 ARG A N 1
ATOM 627 C CA . ARG A 1 84 ? -16.225 11.172 24.083 1.00 86.31 84 ARG A CA 1
ATOM 628 C C . ARG A 1 84 ? -14.976 10.692 24.828 1.00 86.31 84 ARG A C 1
ATOM 630 O O . ARG A 1 84 ? -14.417 11.430 25.634 1.00 86.31 84 ARG A O 1
ATOM 637 N N . LYS A 1 85 ? -14.574 9.440 24.604 1.00 87.88 85 LYS A N 1
ATOM 638 C CA . LYS A 1 85 ? -13.332 8.840 25.097 1.00 87.88 85 LYS A CA 1
ATOM 639 C C . LYS A 1 85 ? -12.625 8.201 23.916 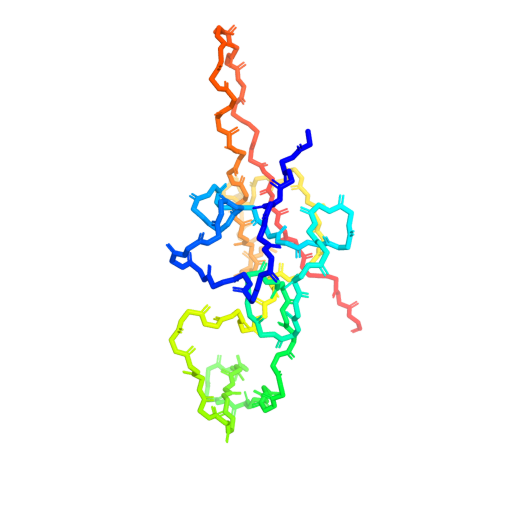1.00 87.88 85 LYS A C 1
ATOM 641 O O . LYS A 1 85 ? -13.251 7.455 23.178 1.00 87.88 85 LYS A O 1
ATOM 646 N N . ARG A 1 86 ? -11.326 8.441 23.761 1.00 80.50 86 ARG A N 1
ATOM 647 C CA . ARG A 1 86 ? -10.548 7.886 22.648 1.00 80.50 86 ARG A CA 1
ATOM 648 C C . ARG A 1 86 ? -10.572 6.351 22.680 1.00 80.50 86 ARG A C 1
ATOM 650 O O . ARG A 1 86 ? -10.010 5.757 23.595 1.00 80.50 86 ARG A O 1
ATOM 657 N N . THR A 1 87 ? -11.202 5.718 21.686 1.00 83.94 87 THR A N 1
ATOM 658 C CA . THR A 1 87 ? -11.323 4.245 21.604 1.00 83.94 87 THR A CA 1
ATOM 659 C C . THR A 1 87 ? -10.345 3.593 20.618 1.00 83.94 87 THR A C 1
ATOM 661 O O . THR A 1 87 ? -10.250 2.366 20.566 1.00 83.94 87 THR A O 1
ATOM 664 N N . SER A 1 88 ? -9.607 4.387 19.832 1.00 82.25 88 SER A N 1
ATOM 665 C CA . SER A 1 88 ? -8.574 3.894 18.915 1.00 82.25 88 SER A CA 1
ATOM 666 C C . SER A 1 88 ? -7.477 4.932 18.654 1.00 82.25 88 SER A C 1
ATOM 668 O O . SER A 1 88 ? -7.741 6.128 18.516 1.00 82.25 88 SER A O 1
ATOM 670 N N . ASN A 1 89 ? -6.237 4.451 18.539 1.00 85.19 89 ASN A N 1
ATOM 671 C CA . ASN A 1 89 ? -5.065 5.239 18.140 1.00 85.19 89 ASN A CA 1
ATOM 672 C C . ASN A 1 89 ? -4.597 4.929 16.708 1.00 85.19 89 ASN A C 1
ATOM 674 O O . ASN A 1 89 ? -3.687 5.585 16.217 1.00 85.19 89 ASN A O 1
ATOM 678 N N . TYR A 1 90 ? -5.214 3.944 16.051 1.00 86.44 90 TYR A N 1
ATOM 679 C CA . TYR A 1 90 ? -4.752 3.354 14.789 1.00 86.44 90 TYR A CA 1
ATOM 680 C C . TYR A 1 90 ? -5.840 3.452 13.722 1.00 86.44 90 TYR A C 1
ATOM 682 O O . TYR A 1 90 ? -6.206 2.465 13.092 1.00 86.44 90 TYR A O 1
ATOM 690 N N . THR A 1 91 ? -6.429 4.637 13.605 1.00 86.12 91 THR A N 1
ATOM 691 C CA . THR A 1 91 ? -7.479 4.921 12.631 1.00 86.12 91 THR A CA 1
ATOM 692 C C . THR A 1 91 ? -6.946 5.892 11.596 1.00 86.12 91 THR A C 1
ATOM 694 O O . THR A 1 91 ? -6.357 6.916 11.940 1.00 86.12 91 THR A O 1
ATOM 697 N N . ILE A 1 92 ? -7.164 5.571 10.324 1.00 86.31 92 ILE A N 1
ATOM 698 C CA . ILE A 1 92 ? -6.945 6.489 9.210 1.00 86.31 92 ILE A CA 1
ATOM 699 C C . ILE A 1 92 ? -8.293 6.757 8.547 1.00 86.31 92 ILE A C 1
ATOM 701 O O . ILE A 1 92 ? -9.078 5.831 8.338 1.00 86.31 92 ILE A O 1
ATOM 705 N N . GLY A 1 93 ? -8.590 8.028 8.286 1.00 85.06 93 GLY A N 1
ATOM 706 C CA . GLY A 1 93 ? -9.797 8.412 7.563 1.00 85.06 93 GLY A CA 1
ATOM 707 C C . GLY A 1 93 ? -9.605 8.186 6.069 1.00 85.06 93 GLY A C 1
ATOM 708 O O . GLY A 1 93 ? -8.634 8.671 5.492 1.00 85.06 93 GLY A O 1
ATOM 709 N N . LEU A 1 94 ? -10.537 7.479 5.443 1.00 81.94 94 LEU A N 1
ATOM 710 C CA . LEU A 1 94 ? -10.646 7.398 3.995 1.00 81.94 94 LEU A CA 1
ATOM 711 C C . LEU A 1 94 ? -11.477 8.574 3.492 1.00 81.94 94 LEU A C 1
ATOM 713 O O . LEU A 1 94 ? -12.631 8.747 3.888 1.00 81.94 94 LEU A O 1
ATOM 717 N N . ALA A 1 95 ? -10.899 9.361 2.590 1.00 76.00 95 ALA A N 1
ATOM 718 C CA . ALA A 1 95 ? -11.651 10.319 1.798 1.00 76.00 95 ALA A CA 1
ATOM 719 C C . ALA A 1 95 ? -12.089 9.641 0.497 1.00 76.00 95 ALA A C 1
ATOM 721 O O . ALA A 1 95 ? -11.257 9.109 -0.241 1.00 76.00 95 ALA A O 1
ATOM 722 N N . ALA A 1 96 ? -13.387 9.670 0.197 1.00 66.31 96 ALA A N 1
ATOM 723 C CA . ALA A 1 96 ? -13.851 9.303 -1.131 1.00 66.31 96 ALA A CA 1
ATOM 724 C C . ALA A 1 96 ? -13.338 10.338 -2.142 1.00 66.31 96 ALA A C 1
ATOM 726 O O . ALA A 1 96 ? -13.341 11.544 -1.877 1.00 66.31 96 ALA A O 1
ATOM 727 N N . ARG A 1 97 ? -12.916 9.883 -3.325 1.00 56.72 97 ARG A N 1
ATOM 728 C CA . ARG A 1 97 ? -12.730 10.797 -4.454 1.00 56.72 97 ARG A CA 1
ATOM 729 C C . ARG A 1 97 ? -14.074 11.453 -4.749 1.00 56.72 97 ARG A C 1
ATOM 731 O O . ARG A 1 97 ? -15.046 10.750 -5.001 1.00 56.72 97 ARG A O 1
ATOM 738 N N . SER A 1 98 ? -14.116 12.785 -4.729 1.00 47.91 98 SER A N 1
ATOM 739 C CA . SER A 1 98 ? -15.263 13.545 -5.226 1.00 47.91 98 SER A CA 1
ATOM 740 C C . SER A 1 98 ? -15.511 13.138 -6.679 1.00 47.91 98 SER A C 1
ATOM 742 O O . SER A 1 98 ? -14.740 13.481 -7.578 1.00 47.91 98 SER A O 1
ATOM 744 N N . SER A 1 99 ? -16.568 12.365 -6.916 1.00 41.41 99 SER A N 1
ATOM 745 C CA . SER A 1 99 ? -17.110 12.176 -8.252 1.00 41.41 99 SER A CA 1
ATOM 746 C C . SER A 1 99 ? -17.689 13.515 -8.685 1.00 41.41 99 SER A C 1
ATOM 748 O O . SER A 1 99 ? -18.694 13.983 -8.151 1.00 41.41 99 SER A O 1
ATOM 750 N N . ARG A 1 100 ? -17.030 14.174 -9.635 1.00 43.34 100 ARG A N 1
ATOM 751 C CA . ARG A 1 100 ? -17.535 15.414 -10.211 1.00 43.34 100 ARG A CA 1
ATOM 752 C C . ARG A 1 100 ? -18.773 15.083 -11.059 1.00 43.34 100 ARG A C 1
ATOM 754 O O . ARG A 1 100 ? -18.608 14.671 -12.204 1.00 43.34 100 ARG A O 1
ATOM 761 N N . LYS A 1 101 ? -19.979 15.259 -10.499 1.00 36.00 101 LYS A N 1
ATOM 762 C CA . LYS A 1 101 ? -21.152 15.908 -11.129 1.00 36.00 101 LYS A CA 1
ATOM 763 C C . LYS A 1 101 ? -22.368 15.938 -10.188 1.00 36.00 101 LYS A C 1
ATOM 765 O O . LYS A 1 101 ? -22.745 14.913 -9.646 1.00 36.00 101 LYS A O 1
ATOM 770 N N . GLU A 1 102 ? -22.930 17.144 -10.074 1.00 37.19 102 GLU A N 1
ATOM 771 C CA . GLU A 1 102 ? -24.242 17.531 -9.525 1.00 37.19 102 GLU A CA 1
ATOM 772 C C . GLU A 1 102 ? -24.595 17.106 -8.088 1.00 37.19 102 GLU A C 1
ATOM 774 O O . GLU A 1 102 ? -24.947 15.971 -7.806 1.00 37.19 102 GLU A O 1
ATOM 779 N N . ASN A 1 103 ? -24.560 18.107 -7.198 1.00 37.91 103 ASN A N 1
ATOM 780 C CA . ASN A 1 103 ? -25.413 18.275 -6.017 1.00 37.91 103 ASN A CA 1
ATOM 781 C C . ASN A 1 103 ? -25.853 16.998 -5.290 1.00 37.91 103 ASN A C 1
ATOM 783 O O . ASN A 1 103 ? -27.032 16.662 -5.311 1.00 37.91 103 ASN A O 1
ATOM 787 N N . PHE A 1 104 ? -24.954 16.368 -4.539 1.00 30.02 104 PHE A N 1
ATOM 788 C CA . PHE A 1 104 ? -25.371 15.573 -3.386 1.00 30.02 104 PHE A CA 1
ATOM 789 C C . PHE A 1 104 ? -24.424 15.824 -2.213 1.00 30.02 104 PHE A C 1
ATOM 791 O O . PHE A 1 104 ? -23.238 15.499 -2.251 1.00 30.02 104 PHE A O 1
ATOM 798 N N . ASN A 1 105 ? -24.972 16.468 -1.182 1.00 40.53 105 ASN A N 1
ATOM 799 C CA . ASN A 1 105 ? -24.405 16.478 0.156 1.00 40.53 105 ASN A CA 1
ATOM 800 C C . ASN A 1 105 ? -24.479 15.047 0.689 1.00 40.53 105 ASN A C 1
ATOM 802 O O . ASN A 1 105 ? -25.585 14.551 0.845 1.00 40.53 105 ASN A O 1
ATOM 806 N N . ASP A 1 106 ? -23.338 14.417 0.967 1.00 37.47 106 ASP A N 1
ATOM 807 C CA . ASP A 1 106 ? -23.205 13.511 2.112 1.00 37.47 106 ASP A CA 1
ATOM 808 C C . ASP A 1 106 ? -21.729 13.204 2.404 1.00 37.47 106 ASP A C 1
ATOM 810 O O . ASP A 1 106 ? -21.023 12.516 1.665 1.00 37.47 106 ASP A O 1
ATOM 814 N N . GLY A 1 107 ? -21.247 13.760 3.517 1.00 37.44 107 GLY A N 1
ATOM 815 C CA . GLY A 1 107 ? -19.919 13.508 4.063 1.00 37.44 107 GLY A CA 1
ATOM 816 C C . GLY A 1 107 ? -19.869 12.165 4.789 1.00 37.44 107 GLY A C 1
ATOM 817 O O . GLY A 1 107 ? -20.100 12.103 5.995 1.00 37.44 107 GLY A O 1
ATOM 818 N N . GLY A 1 108 ? -19.541 11.095 4.067 1.00 35.12 108 GLY A N 1
ATOM 819 C CA . GLY A 1 108 ? -19.254 9.782 4.644 1.00 35.12 108 GLY A CA 1
ATOM 820 C C . GLY A 1 108 ? -17.760 9.598 4.922 1.00 35.12 108 GLY A C 1
ATOM 821 O O . GLY A 1 108 ? -16.986 9.365 3.997 1.00 35.12 108 GLY A O 1
ATOM 822 N N . TYR A 1 109 ? -17.348 9.671 6.190 1.00 39.56 109 TYR A N 1
ATOM 823 C CA . TYR A 1 109 ? -16.016 9.236 6.624 1.00 39.56 109 TYR A CA 1
ATOM 824 C C . TYR A 1 109 ? -16.055 7.739 6.937 1.00 39.56 109 TYR A C 1
ATOM 826 O O . TYR A 1 109 ? -16.816 7.307 7.798 1.00 39.56 109 TYR A O 1
ATOM 834 N N . SER A 1 110 ? -15.215 6.949 6.268 1.00 41.47 110 SER A N 1
ATOM 835 C CA . SER A 1 110 ? -14.911 5.584 6.705 1.00 41.47 110 SER A CA 1
ATOM 836 C C . SER A 1 110 ? -13.531 5.555 7.358 1.00 41.47 110 SER A C 1
ATOM 838 O O . SER A 1 110 ? -12.598 6.229 6.925 1.00 41.47 110 SER A O 1
ATOM 840 N N . SER A 1 111 ? -13.426 4.842 8.469 1.00 39.53 111 SER A N 1
ATOM 841 C CA . SER A 1 111 ? -12.243 4.711 9.309 1.00 39.53 111 SER A CA 1
ATOM 842 C C . SER A 1 111 ? -11.843 3.241 9.400 1.00 39.53 111 SER A C 1
ATOM 844 O O . SER A 1 111 ? -12.674 2.371 9.165 1.00 39.53 111 SER A O 1
ATOM 846 N N . TRP A 1 112 ? -10.590 2.930 9.729 1.00 39.81 112 TRP A N 1
ATOM 847 C CA . TRP A 1 112 ? -10.119 1.544 9.857 1.00 39.81 112 TRP A CA 1
ATOM 848 C C . TRP A 1 112 ? -9.799 1.169 11.312 1.00 39.81 112 TRP A C 1
ATOM 850 O O . TRP A 1 112 ? -9.231 1.978 12.041 1.00 39.81 112 TRP A O 1
ATOM 860 N N . LYS A 1 113 ? -10.102 -0.065 11.740 1.00 33.66 113 LYS A N 1
ATOM 861 C CA . LYS A 1 113 ? -9.658 -0.651 13.025 1.00 33.66 113 LYS A CA 1
ATOM 862 C C . LYS A 1 113 ? -8.872 -1.935 12.773 1.00 33.66 113 LYS A C 1
ATOM 864 O O . LYS A 1 113 ? -9.319 -2.763 12.001 1.00 33.66 113 LYS A O 1
ATOM 869 N N . ARG A 1 114 ? -7.729 -2.173 13.415 1.00 36.50 114 ARG A N 1
ATOM 870 C CA . ARG A 1 114 ? -7.048 -3.478 13.297 1.00 36.50 114 ARG A CA 1
ATOM 871 C C . ARG A 1 114 ? -7.726 -4.500 14.223 1.00 36.50 114 ARG A C 1
ATOM 873 O O . ARG A 1 114 ? -7.951 -4.189 15.390 1.00 36.50 114 ARG A O 1
ATOM 880 N N . GLY A 1 115 ? -8.061 -5.685 13.710 1.00 29.81 115 GLY A N 1
ATOM 881 C CA . GLY A 1 115 ? -8.436 -6.837 14.535 1.00 29.81 115 GLY A CA 1
ATOM 882 C C . GLY A 1 115 ? -7.201 -7.389 15.248 1.00 29.81 115 GLY A C 1
ATOM 883 O O . GLY A 1 115 ? -6.121 -7.420 14.659 1.00 29.81 115 GLY A O 1
ATOM 884 N N . HIS A 1 116 ? -7.342 -7.755 16.519 1.00 30.38 116 HIS A N 1
ATOM 885 C CA . HIS A 1 116 ? -6.294 -8.460 17.254 1.00 30.38 116 HIS A CA 1
ATOM 886 C C . HIS A 1 116 ? -6.220 -9.903 16.735 1.00 30.38 116 HIS A C 1
ATOM 888 O O . HIS A 1 116 ? -7.248 -10.581 16.723 1.00 30.38 116 HIS A O 1
ATOM 894 N N . CYS A 1 117 ? -5.038 -10.327 16.278 1.00 35.59 117 CYS A N 1
ATOM 895 C CA . CYS A 1 117 ? -4.691 -11.745 16.170 1.00 35.59 117 CYS A CA 1
ATOM 896 C C . CYS A 1 117 ? -4.375 -12.296 17.561 1.00 35.59 117 CYS A C 1
ATOM 898 O O . CYS A 1 117 ? -3.779 -11.530 18.358 1.00 35.59 117 CYS A O 1
#

Secondary structure (DSSP, 8-state):
------SS---TTT-HHHHTT----TTT-S---SSSSS----TTEEEEEETTEEEEEESS---TT--------EEE---GGG-SS---SS--EEPPP---SS-------EEEEPPP-

Sequence (117 aa):
MDWCGCDTICRPDGCPNALGSIFCARNNCLNGSDRGNRLRTVSGLHLARGNIGYSVFTSEDIESGSIVAEYAGVLTTHDYRKDRKRTSNYTIGLAARSSRKENFNDGGYSSWKRGHC

Organism: Phytophthora infestans (strain T30-4) (NCBI:txid403677)

Foldseek 3Di:
DAAQPDPEAAALVRTPCNVVVHADDVVRYPHPPVGHRHADADPQWDWDADPVGIDIDGPDDDDPPDHHHDLDAAKAQDDQVPDPDRPDPSKDWDDDDPPDDDDDDDDGTIIGDHDDD

Radius of gyration: 18.2 Å; chains: 1; bounding box: 43×30×49 Å

InterPro domains:
  IPR046341 SET domain superfamily [G3DSA:2.170.270.10] (1-107)
  IPR046341 SET domain superfamily [SSF82199] (3-87)